Protein AF-A0A4Q2UGM0-F1 (afdb_monomer_lite)

Secondary structure (DSSP, 8-state):
-------------------------HHHHTT-EEEEEEES--SS--EEEEEE-TTS--SS-EEEEEEEE-SS-EEEEEEEE-TTSBEEEEEEEE------HHHHHHHHHHHHHHHTEEEEEEEETTEEEEEE-SSS-EEEEEEEP-

Radius of gyration: 23.68 Å; chains: 1; bounding box: 60×32×88 Å

Structure (mmCIF, N/CA/C/O backbone):
data_AF-A0A4Q2UGM0-F1
#
_entry.id   AF-A0A4Q2UGM0-F1
#
loop_
_atom_site.group_PDB
_atom_site.id
_atom_site.type_symbol
_atom_site.label_atom_id
_atom_site.label_alt_id
_atom_site.label_comp_id
_atom_site.label_asym_id
_atom_site.label_entity_id
_atom_site.label_seq_id
_atom_site.pdbx_PDB_ins_code
_atom_site.Cartn_x
_atom_site.Cartn_y
_atom_site.Cartn_z
_atom_site.occupancy
_atom_site.B_iso_or_equiv
_atom_site.auth_seq_id
_atom_site.auth_comp_id
_atom_site.auth_asym_id
_atom_site.auth_atom_id
_atom_site.pdbx_PDB_model_num
ATOM 1 N N . MET A 1 1 ? 45.844 12.290 -67.653 1.00 37.69 1 MET A N 1
ATOM 2 C CA . MET A 1 1 ? 46.797 12.687 -66.586 1.00 37.69 1 MET A CA 1
ATOM 3 C C . MET A 1 1 ? 46.709 14.208 -66.481 1.00 37.69 1 MET A C 1
ATOM 5 O O . MET A 1 1 ? 46.973 14.836 -67.486 1.00 37.69 1 MET A O 1
ATOM 9 N N . LYS A 1 2 ? 46.269 14.891 -65.424 1.00 39.38 2 LYS A N 1
ATOM 10 C CA . LYS A 1 2 ? 46.103 14.608 -63.992 1.00 39.38 2 LYS A CA 1
ATOM 11 C C . LYS A 1 2 ? 44.891 15.409 -63.478 1.00 39.38 2 LYS A C 1
ATOM 13 O O . LYS A 1 2 ? 44.642 16.511 -63.953 1.00 39.38 2 LYS A O 1
ATOM 18 N N . SER A 1 3 ? 44.169 14.815 -62.534 1.00 41.62 3 SER A N 1
ATOM 19 C CA . SER A 1 3 ? 42.956 15.318 -61.884 1.00 41.62 3 SER A CA 1
ATOM 20 C C . SER A 1 3 ? 43.205 16.537 -60.987 1.00 41.62 3 SER A C 1
ATOM 22 O O . SER A 1 3 ? 44.201 16.572 -60.268 1.00 41.62 3 SER A O 1
ATOM 24 N N . LEU A 1 4 ? 42.257 17.479 -60.967 1.00 46.62 4 LEU A N 1
ATOM 25 C CA . LEU A 1 4 ? 42.099 18.491 -59.918 1.00 46.62 4 LEU A CA 1
ATOM 26 C C . LEU A 1 4 ? 41.015 17.998 -58.947 1.00 46.62 4 LEU A C 1
ATOM 28 O O . LEU A 1 4 ? 39.866 17.804 -59.339 1.00 46.62 4 LEU A O 1
ATOM 32 N N . LEU A 1 5 ? 41.427 17.718 -57.708 1.00 46.22 5 LEU A N 1
ATOM 33 C CA . LEU A 1 5 ? 40.583 17.233 -56.616 1.00 46.22 5 LEU A CA 1
ATOM 34 C C . LEU A 1 5 ? 39.604 18.322 -56.146 1.00 46.22 5 LEU A C 1
ATOM 36 O O . LEU A 1 5 ? 40.033 19.376 -55.681 1.00 46.22 5 LEU A O 1
ATOM 40 N N . LEU A 1 6 ? 38.304 18.013 -56.160 1.00 48.84 6 LEU A N 1
ATOM 41 C CA . LEU A 1 6 ? 37.349 18.568 -55.200 1.00 48.84 6 LEU A CA 1
ATOM 42 C C . LEU A 1 6 ? 37.514 17.817 -53.871 1.00 48.84 6 LEU A C 1
ATOM 44 O O . LEU A 1 6 ? 37.379 16.596 -53.836 1.00 48.84 6 LEU A O 1
ATOM 48 N N . LEU A 1 7 ? 37.770 18.540 -52.782 1.00 49.09 7 LEU A N 1
ATOM 49 C CA . LEU A 1 7 ? 37.767 18.010 -51.416 1.00 49.09 7 LEU A CA 1
ATOM 50 C C . LEU A 1 7 ? 36.718 18.763 -50.596 1.00 49.09 7 LEU A C 1
ATOM 52 O O . LEU A 1 7 ? 36.998 19.705 -49.862 1.00 49.09 7 LEU A O 1
ATOM 56 N N . SER A 1 8 ? 35.474 18.333 -50.772 1.00 54.38 8 SER A N 1
ATOM 57 C CA . SER A 1 8 ? 34.375 18.547 -49.840 1.00 54.38 8 SER A CA 1
ATOM 58 C C . SER A 1 8 ? 34.411 17.428 -48.798 1.00 54.38 8 SER A C 1
ATOM 60 O O . SER A 1 8 ? 34.122 16.281 -49.140 1.00 54.38 8 SER A O 1
ATOM 62 N N . LEU A 1 9 ? 34.755 17.729 -47.544 1.00 49.31 9 LEU A N 1
ATOM 63 C CA . LEU A 1 9 ? 34.504 16.800 -46.440 1.00 49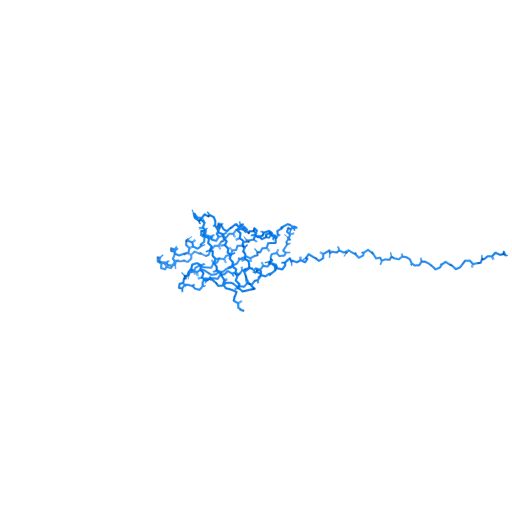.31 9 LEU A CA 1
ATOM 64 C C . LEU A 1 9 ? 34.292 17.548 -45.116 1.00 49.31 9 LEU A C 1
ATOM 66 O O . LEU A 1 9 ? 35.166 17.653 -44.262 1.00 49.31 9 LEU A O 1
ATOM 70 N N . THR A 1 10 ? 33.085 18.083 -44.967 1.00 56.53 10 THR A N 1
ATOM 71 C CA . THR A 1 10 ? 32.459 18.398 -43.683 1.00 56.53 10 THR A CA 1
ATOM 72 C C . THR A 1 10 ? 32.172 17.084 -42.953 1.00 56.53 10 THR A C 1
ATOM 74 O O . THR A 1 10 ? 31.261 16.354 -43.337 1.00 56.53 10 THR A O 1
ATOM 77 N N . TRP A 1 11 ? 32.946 16.758 -41.914 1.00 53.75 11 TRP A N 1
ATOM 78 C CA . TRP A 1 11 ? 32.682 15.601 -41.052 1.00 53.75 11 TRP A CA 1
ATOM 79 C C . TRP A 1 11 ? 32.391 16.016 -39.604 1.00 53.75 11 TRP A C 1
ATOM 81 O O . TRP A 1 11 ? 33.265 16.458 -38.868 1.00 53.75 11 TRP A O 1
ATOM 91 N N . LEU A 1 12 ? 31.111 15.835 -39.268 1.00 49.34 12 LEU A N 1
ATOM 92 C CA . LEU A 1 12 ? 30.528 15.406 -37.996 1.00 49.34 12 LEU A CA 1
ATOM 93 C C . LEU A 1 12 ? 30.892 16.152 -36.699 1.00 49.34 12 LEU A C 1
ATOM 95 O O . LEU A 1 12 ? 31.737 15.734 -35.913 1.00 49.34 12 LEU A O 1
ATOM 99 N N . LEU A 1 13 ? 30.048 17.136 -36.380 1.00 54.62 13 LEU A N 1
ATOM 100 C CA . LEU A 1 13 ? 29.618 17.428 -35.012 1.00 54.62 13 LEU A CA 1
ATOM 101 C C . LEU A 1 13 ? 28.430 16.516 -34.658 1.00 54.62 13 LEU A C 1
ATOM 103 O O . LEU A 1 13 ? 27.286 16.909 -34.861 1.00 54.62 13 LEU A O 1
ATOM 107 N N . ILE A 1 14 ? 28.666 15.304 -34.147 1.00 54.22 14 ILE A N 1
ATOM 108 C CA . ILE A 1 14 ? 27.614 14.528 -33.457 1.00 54.22 14 ILE A CA 1
ATOM 109 C C . ILE A 1 14 ? 28.217 13.838 -32.229 1.00 54.22 14 ILE A C 1
ATOM 111 O O . ILE A 1 14 ? 28.288 12.621 -32.127 1.00 54.22 14 ILE A O 1
ATOM 115 N N . GLY A 1 15 ? 28.667 14.650 -31.276 1.00 51.16 15 GLY A N 1
ATOM 116 C CA . GLY A 1 15 ? 28.793 14.243 -29.878 1.00 51.16 15 GLY A CA 1
ATOM 117 C C . GLY A 1 15 ? 27.492 14.551 -29.143 1.00 51.16 15 GLY A C 1
ATOM 118 O O . GLY A 1 15 ? 27.495 15.325 -28.192 1.00 51.16 15 GLY A O 1
ATOM 119 N N . ALA A 1 16 ? 26.360 14.034 -29.629 1.00 52.09 16 ALA A N 1
ATOM 120 C CA . ALA A 1 16 ? 25.137 14.045 -28.840 1.00 52.09 16 ALA A CA 1
ATOM 121 C C . ALA A 1 16 ? 25.326 13.006 -27.733 1.00 52.09 16 ALA A C 1
ATOM 123 O O . ALA A 1 16 ? 25.397 11.811 -28.017 1.00 52.09 16 ALA A O 1
ATOM 124 N N . CYS A 1 17 ? 25.451 13.460 -26.485 1.00 50.94 17 CYS A N 1
ATOM 125 C CA . CYS A 1 17 ? 25.290 12.601 -25.322 1.00 50.94 17 CYS A CA 1
ATOM 126 C C . CYS A 1 17 ? 23.979 11.829 -25.488 1.00 50.94 17 CYS A C 1
ATOM 128 O O . CYS A 1 17 ? 22.901 12.391 -25.295 1.00 50.94 17 CYS A O 1
ATOM 130 N N . GLN A 1 18 ? 24.064 10.546 -25.832 1.00 51.16 18 GLN A N 1
ATOM 131 C CA . GLN A 1 18 ? 22.976 9.610 -25.606 1.00 51.16 18 GLN A CA 1
ATOM 132 C C . GLN A 1 18 ? 22.889 9.428 -24.094 1.00 51.16 18 GLN A C 1
ATOM 134 O O . GLN A 1 18 ? 23.451 8.502 -23.516 1.00 51.16 18 GLN A O 1
ATOM 139 N N . ARG A 1 19 ? 22.238 10.382 -23.428 1.00 51.22 19 ARG A N 1
ATOM 140 C CA . ARG A 1 19 ? 21.736 10.175 -22.079 1.00 51.22 19 ARG A CA 1
ATOM 141 C C . ARG A 1 19 ? 20.636 9.138 -22.262 1.00 51.22 19 ARG A C 1
ATOM 143 O O . ARG A 1 19 ? 19.547 9.497 -22.692 1.00 51.22 19 ARG A O 1
ATOM 150 N N . GLY A 1 20 ? 20.988 7.861 -22.108 1.00 52.91 20 GLY A N 1
ATOM 151 C CA . GLY A 1 20 ? 20.047 6.759 -22.255 1.00 52.91 20 GLY A CA 1
ATOM 152 C C . GLY A 1 20 ? 18.816 7.079 -21.423 1.00 52.91 20 GLY A C 1
ATOM 153 O O . GLY A 1 20 ? 18.928 7.288 -20.215 1.00 52.91 20 GLY A O 1
ATOM 154 N N . GLU A 1 21 ? 17.669 7.229 -22.080 1.00 58.06 21 GLU A N 1
ATOM 155 C CA . GLU A 1 21 ? 16.406 7.359 -21.371 1.00 58.06 21 GLU A CA 1
ATOM 156 C C . GLU A 1 21 ? 16.225 6.064 -20.587 1.00 58.06 21 GLU A C 1
ATOM 158 O O . GLU A 1 21 ? 16.113 4.982 -21.163 1.00 58.06 21 GLU A O 1
ATOM 163 N N . HIS A 1 22 ? 16.286 6.161 -19.263 1.00 61.06 22 HIS A N 1
ATOM 164 C CA . HIS A 1 22 ? 16.051 5.027 -18.389 1.00 61.06 22 HIS A CA 1
ATOM 165 C C . HIS A 1 22 ? 14.555 4.700 -18.475 1.00 61.06 22 HIS A C 1
ATOM 167 O O . HIS A 1 22 ? 13.733 5.295 -17.778 1.00 61.06 22 HIS A O 1
ATOM 173 N N . VAL A 1 23 ? 14.180 3.821 -19.407 1.00 72.50 23 VAL A N 1
ATOM 174 C CA . VAL A 1 23 ? 12.791 3.385 -19.577 1.00 72.50 23 VAL A CA 1
ATOM 175 C C . VAL A 1 23 ? 12.431 2.512 -18.382 1.00 72.50 23 VAL A C 1
ATOM 177 O O . VAL A 1 23 ? 13.007 1.443 -18.188 1.00 72.50 23 VAL A O 1
ATOM 180 N N . LEU A 1 24 ? 11.498 2.986 -17.558 1.00 78.19 24 LEU A N 1
ATOM 181 C CA . LEU A 1 24 ? 11.041 2.253 -16.386 1.00 78.19 24 LEU A CA 1
ATOM 182 C C . LEU A 1 24 ? 10.251 1.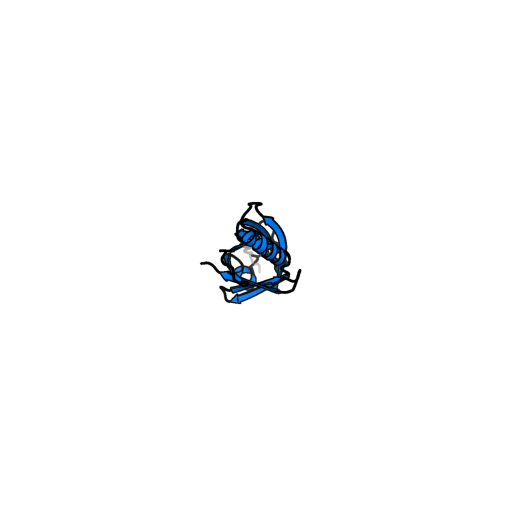010 -16.824 1.00 78.19 24 LEU A C 1
ATOM 184 O O . LEU A 1 24 ? 9.287 1.157 -17.581 1.00 78.19 24 LEU A O 1
ATOM 188 N N . PRO A 1 25 ? 10.604 -0.199 -16.355 1.00 82.62 25 PRO A N 1
ATOM 189 C CA . PRO A 1 25 ? 9.868 -1.398 -16.738 1.00 82.62 25 PRO A CA 1
ATOM 190 C C . PRO A 1 25 ? 8.409 -1.349 -16.296 1.00 82.62 25 PRO A C 1
ATOM 192 O O . PRO A 1 25 ? 8.081 -0.802 -15.243 1.00 82.62 25 PRO A O 1
ATOM 195 N N . GLU A 1 26 ? 7.528 -1.917 -17.118 1.00 85.62 26 GLU A N 1
ATOM 196 C CA . GLU A 1 26 ? 6.079 -1.733 -17.006 1.00 85.62 26 GLU A CA 1
ATOM 197 C C . GLU A 1 26 ? 5.530 -2.140 -15.630 1.00 85.62 26 GLU A C 1
ATOM 199 O O . GLU A 1 26 ? 4.768 -1.392 -15.021 1.00 85.62 26 GLU A O 1
ATOM 204 N N . ASN A 1 27 ? 5.973 -3.281 -15.096 1.00 85.38 27 ASN A N 1
ATOM 205 C CA . ASN A 1 27 ? 5.565 -3.780 -13.780 1.00 85.38 27 ASN A CA 1
ATOM 206 C C . ASN A 1 27 ? 5.912 -2.811 -12.638 1.00 85.38 27 ASN A C 1
ATOM 208 O O . ASN A 1 27 ? 5.178 -2.729 -11.655 1.00 85.38 27 ASN A O 1
ATOM 212 N N . VAL A 1 28 ? 7.005 -2.060 -12.774 1.00 90.00 28 VAL A N 1
ATOM 213 C CA . VAL A 1 28 ? 7.425 -1.050 -11.801 1.00 90.00 28 VAL A CA 1
ATOM 214 C C . VAL A 1 28 ? 6.750 0.294 -12.076 1.00 90.00 28 VAL A C 1
ATOM 216 O O . VAL A 1 28 ? 6.324 0.967 -11.143 1.00 90.00 28 VAL A O 1
ATOM 219 N N . ALA A 1 29 ? 6.572 0.675 -13.342 1.00 91.06 29 ALA A N 1
ATOM 220 C CA . ALA A 1 29 ? 5.845 1.886 -13.719 1.00 91.06 29 ALA A CA 1
ATOM 221 C C . ALA A 1 29 ? 4.388 1.859 -13.235 1.00 91.06 29 ALA A C 1
ATOM 223 O O . ALA A 1 29 ? 3.863 2.874 -12.775 1.00 91.06 29 ALA A O 1
ATOM 224 N N . GLN A 1 30 ? 3.753 0.684 -13.259 1.00 93.12 30 GLN A N 1
ATOM 225 C CA . GLN A 1 30 ? 2.386 0.496 -12.777 1.00 93.12 30 GLN A CA 1
ATOM 226 C C . GLN A 1 30 ? 2.221 0.766 -11.273 1.00 93.12 30 GLN A C 1
ATOM 228 O O . GLN A 1 30 ? 1.107 1.108 -10.865 1.00 93.12 30 GLN A O 1
ATOM 233 N N . LEU A 1 31 ? 3.295 0.686 -10.469 1.00 95.31 31 LEU A N 1
ATOM 234 C CA . L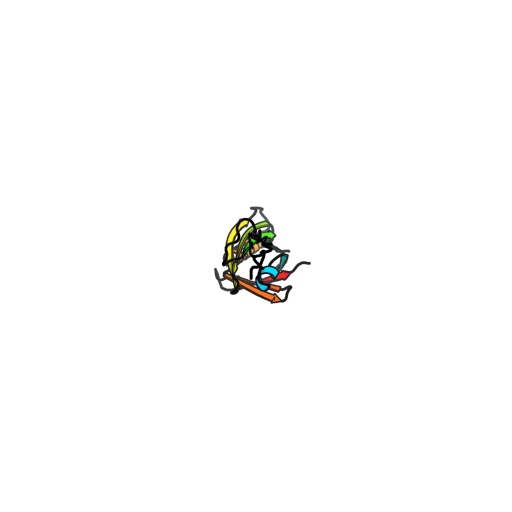EU A 1 31 ? 3.269 1.006 -9.034 1.00 95.31 31 LEU A CA 1
ATOM 235 C C . LEU A 1 31 ? 2.929 2.470 -8.760 1.00 95.31 31 LEU A C 1
ATOM 237 O O . LEU A 1 31 ? 2.369 2.774 -7.707 1.00 95.31 31 LEU A O 1
ATOM 241 N N . VAL A 1 32 ? 3.247 3.374 -9.690 1.00 95.25 32 VAL A N 1
ATOM 242 C CA . VAL A 1 32 ? 2.988 4.804 -9.519 1.00 95.25 32 VAL A CA 1
ATOM 243 C C . VAL A 1 32 ? 1.487 5.055 -9.401 1.00 95.25 32 VAL A C 1
ATOM 245 O O . VAL A 1 32 ? 0.693 4.625 -10.247 1.00 95.25 32 VAL A O 1
ATOM 248 N N . GLY A 1 33 ? 1.103 5.782 -8.355 1.00 96.50 33 GLY A N 1
ATOM 249 C CA . GLY A 1 33 ? -0.278 6.171 -8.094 1.00 96.50 33 GLY A CA 1
ATOM 250 C C . GLY A 1 33 ? -0.668 6.043 -6.629 1.00 96.50 33 GLY A C 1
ATOM 251 O O . GLY A 1 33 ? 0.173 5.825 -5.755 1.00 96.50 33 GLY A O 1
ATOM 252 N N . THR A 1 34 ? -1.966 6.193 -6.389 1.00 98.19 34 THR A N 1
ATOM 253 C CA . THR A 1 34 ? -2.585 6.046 -5.073 1.00 98.19 34 THR A CA 1
ATOM 254 C C . THR A 1 34 ? -3.367 4.738 -5.020 1.00 98.19 34 THR A C 1
ATOM 256 O O . THR A 1 34 ? -4.003 4.319 -5.987 1.00 98.19 34 THR A O 1
ATOM 259 N N . TRP A 1 35 ? -3.280 4.083 -3.873 1.00 98.38 35 TRP A N 1
ATOM 260 C CA . TRP A 1 35 ? -3.753 2.737 -3.626 1.00 98.38 35 TRP A CA 1
ATOM 261 C C . TRP A 1 35 ? -4.562 2.725 -2.330 1.00 98.38 35 TRP A C 1
ATOM 263 O O . TRP A 1 35 ? -4.103 3.233 -1.311 1.00 98.38 35 TRP A O 1
ATOM 273 N N . GLN A 1 36 ? -5.755 2.146 -2.355 1.00 98.38 36 GLN A N 1
ATOM 274 C CA . GLN A 1 36 ? -6.645 1.985 -1.210 1.00 98.38 36 GLN A CA 1
ATOM 275 C C . GLN A 1 36 ? -6.531 0.557 -0.681 1.00 98.38 36 GLN A C 1
ATOM 277 O O . GLN A 1 36 ? -6.650 -0.394 -1.452 1.00 98.38 36 GLN A O 1
ATOM 282 N N . LEU A 1 37 ? -6.304 0.389 0.623 1.00 98.56 37 LEU A N 1
ATOM 283 C CA . LEU A 1 37 ? -6.231 -0.933 1.241 1.00 98.56 37 LEU A CA 1
ATOM 284 C C . LEU A 1 37 ? -7.565 -1.660 1.058 1.00 98.56 37 LEU A C 1
ATOM 286 O O . LEU A 1 37 ? -8.622 -1.116 1.384 1.00 98.56 37 LEU A O 1
ATOM 290 N N . ARG A 1 38 ? -7.480 -2.889 0.556 1.00 97.56 38 ARG A N 1
ATOM 291 C CA . ARG A 1 38 ? -8.584 -3.835 0.428 1.00 97.56 38 ARG A CA 1
ATOM 292 C C . ARG A 1 38 ? -8.473 -4.939 1.469 1.00 97.56 38 ARG A C 1
ATOM 294 O O . ARG A 1 38 ? -9.448 -5.189 2.165 1.00 97.56 38 ARG A O 1
ATOM 301 N N . GLU A 1 39 ? -7.304 -5.576 1.562 1.00 97.56 39 GLU A N 1
ATOM 302 C CA . GLU A 1 39 ? -7.046 -6.636 2.538 1.00 97.56 39 GLU A CA 1
ATOM 303 C C . GLU A 1 39 ? -5.794 -6.342 3.379 1.00 97.56 39 GLU A C 1
ATOM 305 O O . GLU A 1 39 ? -4.774 -5.938 2.814 1.00 97.56 39 GLU A O 1
ATOM 310 N N . PRO A 1 40 ? -5.835 -6.568 4.706 1.00 96.38 40 PRO A N 1
ATOM 311 C CA . PRO A 1 40 ? -7.008 -7.004 5.470 1.00 96.38 40 PRO A CA 1
ATOM 312 C C . PRO A 1 40 ? -8.116 -5.941 5.468 1.00 96.38 40 PRO A C 1
ATOM 314 O O . PRO A 1 40 ? -7.829 -4.742 5.540 1.00 96.38 40 PRO A O 1
ATOM 317 N N . ALA A 1 41 ? -9.371 -6.388 5.374 1.00 96.12 41 ALA A N 1
ATOM 318 C CA . ALA A 1 41 ? -10.527 -5.499 5.412 1.00 96.12 41 ALA A CA 1
ATOM 319 C C . ALA A 1 41 ? -10.481 -4.581 6.646 1.00 96.12 41 ALA A C 1
ATOM 321 O O . ALA A 1 41 ? -10.210 -5.013 7.768 1.00 96.12 41 ALA A O 1
ATOM 322 N N . SER A 1 42 ? -10.752 -3.296 6.430 1.00 95.00 42 SER A N 1
ATOM 323 C CA . SER A 1 42 ? -10.674 -2.261 7.456 1.00 95.00 42 SER A CA 1
ATOM 324 C C . SER A 1 42 ? -11.831 -1.278 7.297 1.00 95.00 42 SER A C 1
ATOM 326 O O . SER A 1 42 ? -12.184 -0.943 6.166 1.00 95.00 42 SER A O 1
ATOM 328 N N . PRO A 1 43 ? -12.420 -0.771 8.396 1.00 96.38 43 PRO A N 1
ATOM 329 C CA . PRO A 1 43 ? -13.381 0.328 8.321 1.00 96.38 43 PRO A CA 1
ATOM 330 C C . PRO A 1 43 ? -12.704 1.674 8.010 1.00 96.38 43 PRO A C 1
ATOM 332 O O . PRO A 1 43 ? -13.390 2.673 7.793 1.00 96.38 43 PRO A O 1
ATOM 335 N N . TYR A 1 44 ? -11.368 1.731 8.024 1.00 97.88 44 TYR A N 1
ATOM 336 C CA . TYR A 1 44 ? -10.605 2.952 7.808 1.00 97.88 44 TYR A CA 1
ATOM 337 C C . TYR A 1 44 ? -10.200 3.108 6.334 1.00 97.88 44 TYR A C 1
ATOM 339 O O . TYR A 1 44 ? -9.790 2.131 5.704 1.00 97.88 44 TYR A O 1
ATOM 347 N N . PRO A 1 45 ? -10.230 4.334 5.779 1.00 96.62 45 PRO A N 1
ATOM 348 C CA . PRO A 1 45 ? -9.811 4.606 4.405 1.00 96.62 45 PRO A CA 1
ATOM 349 C C . PRO A 1 45 ? -8.278 4.666 4.310 1.00 96.62 45 PRO A C 1
ATOM 351 O O . PRO A 1 45 ? -7.687 5.731 4.132 1.00 96.62 45 PRO A O 1
ATOM 354 N N . VAL A 1 46 ? -7.630 3.515 4.500 1.00 98.62 46 VAL A N 1
ATOM 355 C CA . VAL A 1 46 ? -6.167 3.395 4.497 1.00 98.62 46 VAL A CA 1
ATOM 356 C C . VAL A 1 46 ? -5.630 3.515 3.080 1.00 98.62 46 VAL A C 1
ATOM 358 O O . VAL A 1 46 ? -6.024 2.745 2.207 1.00 98.62 46 VAL A O 1
ATOM 361 N N . THR A 1 47 ? -4.693 4.427 2.859 1.00 98.56 47 THR A N 1
ATOM 362 C CA . THR A 1 47 ? -4.093 4.669 1.549 1.00 98.56 47 THR A CA 1
ATOM 363 C C . THR A 1 47 ? -2.588 4.453 1.551 1.00 98.56 47 THR A C 1
ATOM 365 O O . THR A 1 47 ? -1.918 4.564 2.579 1.00 98.56 47 THR A O 1
ATOM 368 N N . LEU A 1 48 ? -2.063 4.173 0.364 1.00 98.62 48 LEU A N 1
ATOM 369 C CA . LEU A 1 48 ? -0.653 4.122 0.017 1.00 98.62 48 LEU A CA 1
ATOM 370 C C . LEU A 1 48 ? -0.467 4.855 -1.310 1.00 98.62 48 LEU A C 1
ATOM 372 O O . LEU A 1 48 ? -1.098 4.516 -2.301 1.00 98.62 48 LEU A O 1
ATOM 376 N N . GLN A 1 49 ? 0.406 5.845 -1.348 1.00 98.56 49 GLN A N 1
ATOM 377 C CA . GLN A 1 49 ? 0.807 6.546 -2.554 1.00 98.56 49 GLN A CA 1
ATOM 378 C C . GLN A 1 49 ? 2.273 6.244 -2.836 1.00 98.56 49 GLN A C 1
ATOM 380 O O . GLN A 1 49 ? 3.114 6.331 -1.940 1.00 98.56 49 GLN A O 1
ATOM 385 N N . LEU A 1 50 ? 2.566 5.906 -4.089 1.00 97.50 50 LEU A N 1
ATOM 386 C CA . LEU A 1 50 ? 3.915 5.700 -4.599 1.00 97.50 50 LEU A CA 1
ATOM 387 C C . LEU A 1 50 ? 4.164 6.698 -5.730 1.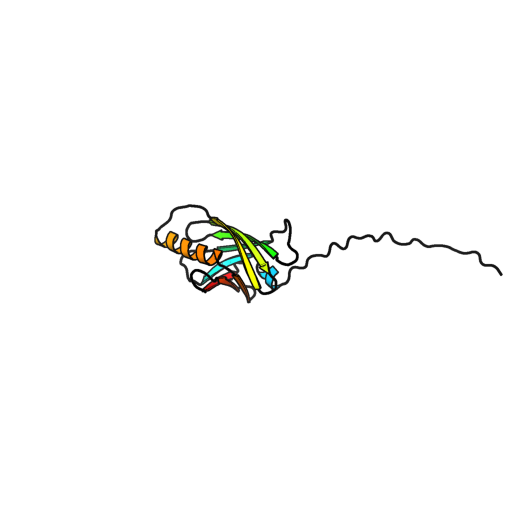00 97.50 50 LEU A C 1
ATOM 389 O O . LEU A 1 50 ? 3.467 6.692 -6.747 1.00 97.50 50 LEU A O 1
ATOM 393 N N . ALA A 1 51 ? 5.160 7.557 -5.549 1.00 96.19 51 ALA A N 1
ATOM 394 C CA . ALA A 1 51 ? 5.648 8.490 -6.560 1.00 96.19 51 ALA A CA 1
ATOM 395 C C . ALA A 1 51 ? 7.137 8.231 -6.802 1.00 96.19 51 ALA A C 1
ATOM 397 O O . ALA A 1 51 ? 7.856 7.932 -5.856 1.00 96.19 51 ALA A O 1
ATOM 398 N N . LEU A 1 52 ? 7.613 8.337 -8.043 1.00 93.69 52 LEU A N 1
ATOM 399 C CA . LEU A 1 52 ? 9.030 8.111 -8.349 1.00 93.69 52 LEU A CA 1
ATOM 400 C C . LEU A 1 52 ? 9.920 9.123 -7.612 1.00 93.69 52 LEU A C 1
ATOM 402 O O . LEU A 1 52 ? 9.674 10.328 -7.674 1.00 93.69 52 LEU A O 1
ATOM 406 N N . ASP A 1 53 ? 10.970 8.638 -6.948 1.00 91.94 53 ASP A N 1
ATOM 407 C CA . ASP A 1 53 ? 12.027 9.485 -6.381 1.00 91.94 53 ASP A CA 1
ATOM 408 C C . ASP A 1 53 ? 13.133 9.681 -7.43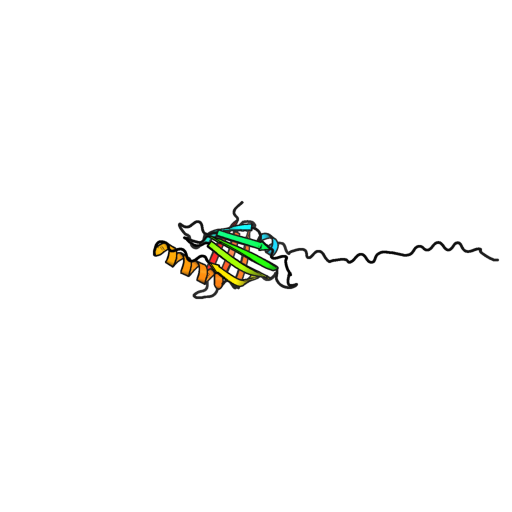3 1.00 91.94 53 ASP A C 1
ATOM 410 O O . ASP A 1 53 ? 14.112 8.943 -7.503 1.00 91.94 53 ASP A O 1
ATOM 414 N N . THR A 1 54 ? 12.972 10.671 -8.312 1.00 84.44 54 THR A N 1
ATOM 415 C CA . THR A 1 54 ? 13.889 10.890 -9.446 1.00 84.44 54 THR A CA 1
ATOM 416 C C . THR A 1 54 ? 15.175 11.628 -9.068 1.00 84.44 54 THR A C 1
ATOM 418 O O . THR A 1 54 ? 15.947 11.992 -9.955 1.00 84.44 54 THR A O 1
ATOM 421 N N . ALA A 1 55 ? 15.406 11.911 -7.780 1.00 81.25 55 ALA A N 1
ATOM 422 C CA . ALA A 1 55 ? 16.505 12.772 -7.358 1.00 81.25 55 ALA A CA 1
ATOM 423 C C . ALA A 1 55 ? 17.885 12.146 -7.623 1.00 81.25 55 ALA A C 1
ATOM 425 O O . ALA A 1 55 ? 18.806 12.894 -7.930 1.00 81.25 55 ALA A O 1
ATOM 426 N N . ASN A 1 56 ? 18.016 10.811 -7.536 1.00 65.31 56 ASN A N 1
ATOM 427 C CA . ASN A 1 56 ? 19.213 10.023 -7.878 1.00 65.31 56 ASN A CA 1
ATOM 428 C C . ASN A 1 56 ? 18.821 8.534 -8.066 1.00 65.31 56 ASN A C 1
ATOM 430 O O . ASN A 1 56 ? 18.881 7.784 -7.088 1.00 65.31 56 ASN A O 1
ATOM 434 N N . PRO A 1 57 ? 18.358 8.090 -9.250 1.00 65.88 57 PRO A N 1
ATOM 435 C CA . PRO A 1 57 ? 17.901 6.712 -9.426 1.00 65.88 57 PRO A CA 1
ATOM 436 C C . PRO A 1 57 ? 19.096 5.740 -9.388 1.00 65.88 57 PRO A C 1
ATOM 438 O O . PRO A 1 57 ? 20.043 5.931 -10.149 1.00 65.88 57 PRO A O 1
ATOM 441 N N . PRO A 1 58 ? 19.091 4.719 -8.515 1.00 66.69 58 PRO A N 1
ATOM 442 C CA . PRO A 1 58 ? 19.992 3.578 -8.640 1.00 66.69 58 PRO A CA 1
ATOM 443 C C . PRO A 1 58 ? 19.714 2.819 -9.944 1.00 66.69 58 PRO A C 1
ATOM 445 O O . PRO A 1 58 ? 18.564 2.751 -10.373 1.00 66.69 58 PRO A O 1
ATOM 448 N N . ASP A 1 59 ? 20.738 2.198 -10.528 1.00 70.50 59 ASP A N 1
ATOM 449 C CA . ASP A 1 59 ? 20.584 1.455 -11.789 1.00 70.50 59 ASP A CA 1
ATOM 450 C C . ASP A 1 59 ? 19.730 0.176 -11.616 1.00 70.50 59 ASP A C 1
ATOM 452 O O . ASP A 1 59 ? 18.967 -0.197 -12.506 1.00 70.50 59 ASP A O 1
ATOM 456 N N . ASP A 1 60 ? 19.793 -0.462 -10.437 1.00 79.31 60 ASP A N 1
ATOM 457 C CA . ASP A 1 60 ? 19.203 -1.792 -10.194 1.00 79.31 60 ASP A CA 1
ATOM 458 C C . ASP A 1 60 ? 17.864 -1.774 -9.435 1.00 79.31 60 ASP A C 1
ATOM 460 O O . ASP A 1 60 ? 17.165 -2.789 -9.358 1.00 79.31 60 ASP A O 1
ATOM 464 N N . VAL A 1 61 ? 17.491 -0.634 -8.846 1.00 87.75 61 VAL A N 1
ATOM 465 C CA . VAL A 1 61 ? 16.234 -0.485 -8.099 1.00 87.75 61 VAL A CA 1
ATOM 466 C C . VAL A 1 61 ? 15.574 0.846 -8.412 1.00 87.75 61 VAL A C 1
ATOM 468 O O . VAL A 1 61 ? 16.222 1.882 -8.489 1.00 87.75 61 VAL A O 1
ATOM 471 N N . THR A 1 62 ? 14.252 0.838 -8.523 1.00 91.69 62 THR A N 1
ATOM 472 C CA . THR A 1 62 ? 13.455 2.051 -8.687 1.00 91.69 62 THR A CA 1
ATOM 473 C C . THR A 1 62 ? 13.029 2.577 -7.321 1.00 91.69 62 THR A C 1
ATOM 475 O O . THR A 1 62 ? 12.300 1.880 -6.607 1.00 91.69 62 THR A O 1
ATOM 478 N N . PRO A 1 63 ? 13.457 3.787 -6.933 1.00 93.50 63 PRO A N 1
ATOM 479 C CA . PRO A 1 63 ? 13.089 4.382 -5.664 1.00 93.50 63 PRO A CA 1
ATOM 480 C C . PRO A 1 63 ? 11.750 5.124 -5.778 1.00 93.50 63 PRO A C 1
ATOM 482 O O . PRO A 1 63 ? 11.435 5.761 -6.787 1.00 93.50 63 PRO A O 1
ATOM 485 N N . PHE A 1 64 ? 10.978 5.075 -4.700 1.00 95.44 64 PHE A N 1
ATOM 486 C CA . PHE A 1 64 ? 9.696 5.743 -4.556 1.00 95.44 64 PHE A CA 1
ATOM 487 C C . PHE A 1 64 ? 9.680 6.596 -3.292 1.00 95.44 64 PHE A C 1
ATOM 489 O O . PHE A 1 64 ? 10.060 6.143 -2.208 1.00 95.44 64 PHE A O 1
ATOM 496 N N . LEU A 1 65 ? 9.162 7.813 -3.425 1.00 96.81 65 LEU A N 1
ATOM 497 C CA . LEU A 1 65 ? 8.575 8.539 -2.313 1.00 96.81 65 LEU A CA 1
ATOM 498 C C . LEU A 1 65 ? 7.238 7.881 -1.988 1.00 96.81 65 LEU A C 1
ATOM 500 O O . LEU A 1 65 ? 6.374 7.723 -2.854 1.00 96.81 65 LEU A O 1
ATOM 504 N N . THR A 1 66 ? 7.085 7.506 -0.727 1.00 97.94 66 THR A N 1
ATOM 505 C CA . THR A 1 66 ? 5.894 6.827 -0.236 1.00 97.94 66 THR A CA 1
ATOM 506 C C . THR A 1 66 ? 5.158 7.732 0.732 1.00 97.94 66 THR A C 1
ATOM 508 O O . THR A 1 66 ? 5.784 8.368 1.578 1.00 97.94 66 THR A O 1
ATOM 511 N N . SER A 1 67 ? 3.836 7.777 0.650 1.00 98.62 67 SER A N 1
ATOM 512 C CA . SER A 1 67 ? 2.995 8.472 1.625 1.00 98.62 67 SER A CA 1
ATOM 513 C C . SER A 1 67 ? 1.640 7.795 1.760 1.00 98.62 67 SER A C 1
ATOM 515 O O . SER A 1 67 ? 1.303 6.907 0.984 1.00 98.62 67 SER A O 1
ATOM 517 N N . GLY A 1 68 ? 0.851 8.188 2.751 1.00 98.38 68 GLY A N 1
ATOM 518 C CA . GLY A 1 68 ? -0.515 7.701 2.862 1.00 98.38 68 GLY A CA 1
ATOM 519 C C . GLY A 1 68 ? -1.188 8.080 4.167 1.00 98.38 68 GLY A C 1
ATOM 520 O O . GLY A 1 68 ? -0.642 8.814 4.997 1.00 98.38 68 GLY A O 1
ATOM 521 N N . LYS A 1 69 ? -2.400 7.561 4.334 1.00 98.25 69 LYS A N 1
ATOM 522 C CA . LYS A 1 69 ? -3.202 7.667 5.549 1.00 98.25 69 LYS A CA 1
ATOM 523 C C . LYS A 1 69 ? -3.466 6.267 6.091 1.00 98.25 69 LYS A C 1
ATOM 525 O O . LYS A 1 69 ? -3.728 5.355 5.320 1.00 98.25 69 LYS A O 1
ATOM 530 N N . SER A 1 70 ? -3.406 6.102 7.404 1.00 98.00 70 SER A N 1
ATOM 531 C CA . SER A 1 70 ? -3.848 4.890 8.099 1.00 98.00 70 SER A CA 1
ATOM 532 C C . SER A 1 70 ? -5.211 5.133 8.769 1.00 98.00 70 SER A C 1
ATOM 534 O O . SER A 1 70 ? -6.105 5.672 8.113 1.00 98.00 70 SER A O 1
ATOM 536 N N . ALA A 1 71 ? -5.420 4.753 10.032 1.00 97.94 71 ALA A N 1
ATOM 537 C CA . ALA A 1 71 ? -6.706 4.982 10.699 1.00 97.94 71 ALA A CA 1
ATOM 538 C C . ALA A 1 71 ? -6.879 6.445 11.148 1.00 97.94 71 ALA A C 1
ATOM 540 O O . ALA A 1 71 ? -7.893 7.088 10.874 1.00 97.94 71 ALA A O 1
ATOM 541 N N . VAL A 1 72 ? -5.851 6.977 11.795 1.00 98.31 72 VAL A N 1
ATOM 542 C CA . VAL A 1 72 ? -5.742 8.292 12.431 1.00 98.31 72 VAL A CA 1
ATOM 543 C C . VAL A 1 72 ? -4.597 9.064 11.780 1.00 98.31 72 VAL A C 1
ATOM 545 O O . VAL A 1 72 ? -4.781 10.185 11.310 1.00 98.31 72 VAL A O 1
ATOM 548 N N . ASN A 1 73 ? -3.426 8.438 11.709 1.00 98.62 73 ASN A N 1
ATOM 549 C CA . ASN A 1 73 ? -2.154 9.024 11.349 1.00 98.62 73 ASN A CA 1
ATOM 550 C C . ASN A 1 73 ? -1.890 8.974 9.849 1.00 98.62 73 ASN A C 1
ATOM 552 O O . ASN A 1 73 ? -2.245 8.019 9.146 1.00 98.62 73 ASN A O 1
ATOM 556 N N . THR A 1 74 ? -1.214 10.009 9.364 1.00 98.69 74 THR A N 1
ATOM 557 C CA . THR A 1 74 ? -0.605 10.009 8.038 1.00 98.69 74 THR A CA 1
ATOM 558 C C . THR A 1 74 ? 0.847 9.584 8.148 1.00 98.69 74 THR A C 1
ATOM 560 O O . THR A 1 74 ? 1.463 9.638 9.216 1.00 98.69 74 THR A O 1
ATOM 563 N N . TYR A 1 75 ? 1.398 9.119 7.036 1.00 98.69 75 TYR A N 1
ATOM 564 C CA . TYR A 1 75 ? 2.772 8.662 6.983 1.00 98.69 75 TYR A CA 1
ATOM 565 C C . TYR A 1 75 ? 3.460 9.096 5.699 1.00 98.69 75 TYR A C 1
ATOM 567 O O . TYR A 1 75 ? 2.827 9.391 4.684 1.00 98.69 75 TYR A O 1
ATOM 575 N N . SER A 1 76 ? 4.784 9.130 5.768 1.00 98.50 76 SER A N 1
ATOM 576 C CA . SER A 1 76 ? 5.673 9.329 4.632 1.00 98.50 76 SER A CA 1
ATOM 577 C C . SER A 1 76 ? 6.901 8.441 4.769 1.00 98.50 76 SER A C 1
ATOM 579 O O . SER A 1 76 ? 7.241 7.977 5.859 1.00 98.50 76 SER A O 1
ATOM 581 N N . GLY A 1 77 ? 7.570 8.165 3.663 1.00 96.81 77 GLY A N 1
ATOM 582 C CA . GLY A 1 77 ? 8.647 7.203 3.646 1.00 96.81 77 GLY A CA 1
ATOM 583 C C . GLY A 1 77 ? 9.329 7.084 2.301 1.00 96.81 77 GLY A C 1
ATOM 584 O O . GLY A 1 77 ? 9.120 7.884 1.387 1.00 96.81 77 GLY A O 1
ATOM 585 N N . ARG A 1 78 ? 10.166 6.058 2.214 1.00 96.44 78 ARG A N 1
ATOM 586 C CA . ARG A 1 78 ? 10.824 5.647 0.982 1.00 96.44 78 ARG A CA 1
ATOM 587 C C . ARG A 1 78 ? 10.735 4.143 0.819 1.00 96.44 78 ARG A C 1
ATOM 589 O O . ARG A 1 78 ? 11.037 3.396 1.755 1.00 96.44 78 ARG A O 1
ATOM 596 N N . MET A 1 79 ? 10.387 3.724 -0.387 1.00 96.44 79 MET A N 1
ATOM 597 C CA . MET A 1 79 ? 10.410 2.330 -0.811 1.00 96.44 79 MET A CA 1
ATOM 598 C C . MET A 1 79 ? 11.289 2.190 -2.047 1.00 96.44 79 MET A C 1
ATOM 600 O O . MET A 1 79 ? 11.434 3.142 -2.807 1.00 96.44 79 MET A O 1
ATOM 604 N N . SER A 1 80 ? 11.859 1.013 -2.260 1.00 94.88 80 SER A N 1
ATOM 605 C CA . SER A 1 80 ? 12.569 0.695 -3.500 1.00 94.88 80 SER A CA 1
ATOM 606 C C . SER A 1 80 ? 12.047 -0.619 -4.051 1.00 94.88 80 SER A C 1
ATOM 608 O O . SER A 1 80 ? 11.871 -1.562 -3.281 1.00 94.88 80 SER A O 1
ATOM 610 N N . ALA A 1 81 ? 11.808 -0.675 -5.358 1.00 94.88 81 ALA A N 1
ATOM 611 C CA . ALA A 1 81 ? 11.354 -1.870 -6.058 1.00 94.88 81 ALA A CA 1
ATOM 612 C C . ALA A 1 81 ? 12.398 -2.328 -7.077 1.00 94.88 81 ALA A C 1
ATOM 614 O O . ALA A 1 81 ? 12.960 -1.502 -7.795 1.00 94.88 81 ALA A O 1
ATOM 615 N N . ALA A 1 82 ? 12.631 -3.632 -7.167 1.00 92.38 82 ALA A N 1
ATOM 616 C CA . ALA A 1 82 ? 13.461 -4.233 -8.204 1.00 92.38 82 ALA A CA 1
ATOM 617 C C . ALA A 1 82 ? 12.596 -4.956 -9.246 1.00 92.38 82 ALA A C 1
ATOM 619 O O . ALA A 1 82 ? 11.427 -5.274 -9.013 1.00 92.38 82 ALA A O 1
ATOM 620 N N . LEU A 1 83 ? 13.183 -5.239 -10.409 1.00 89.62 83 LEU A N 1
ATOM 621 C CA . LEU A 1 83 ? 12.474 -5.852 -11.540 1.00 89.62 83 LEU A CA 1
ATOM 622 C C . LEU A 1 83 ? 11.972 -7.271 -11.260 1.00 89.62 83 LEU A C 1
ATOM 624 O O . LEU A 1 83 ? 10.979 -7.696 -11.844 1.00 89.62 83 LEU A O 1
ATOM 628 N N . ASP A 1 84 ? 12.627 -7.981 -10.346 1.00 91.38 84 ASP A N 1
ATOM 629 C CA . ASP A 1 84 ? 12.299 -9.348 -9.929 1.00 91.38 84 ASP A CA 1
ATOM 630 C C . ASP A 1 84 ? 11.117 -9.436 -8.936 1.00 91.38 84 ASP A C 1
ATOM 632 O O . ASP A 1 84 ? 10.741 -10.527 -8.476 1.00 91.38 84 ASP A O 1
ATOM 636 N N . GLY A 1 85 ? 10.514 -8.292 -8.602 1.00 94.19 85 GLY A N 1
ATOM 637 C CA . GLY A 1 85 ? 9.416 -8.182 -7.651 1.00 94.19 85 GLY A CA 1
ATOM 638 C C . GLY A 1 85 ? 9.863 -7.911 -6.216 1.00 94.19 85 GLY A C 1
ATOM 639 O O . GLY A 1 85 ? 9.009 -7.834 -5.335 1.00 94.19 85 GLY A O 1
ATOM 640 N N . MET A 1 86 ? 11.159 -7.773 -5.925 1.00 95.44 86 MET A N 1
ATOM 641 C CA . MET A 1 86 ? 11.605 -7.348 -4.596 1.00 95.44 86 MET A CA 1
ATOM 642 C C . MET A 1 86 ? 11.098 -5.934 -4.299 1.00 95.44 86 MET A C 1
ATOM 644 O O . MET A 1 86 ? 11.143 -5.053 -5.157 1.00 95.44 86 MET A O 1
ATOM 648 N N . MET A 1 87 ? 10.639 -5.705 -3.070 1.00 96.44 87 MET A N 1
ATOM 649 C CA . MET A 1 87 ? 10.334 -4.367 -2.577 1.00 96.44 87 MET A CA 1
ATOM 650 C C . MET A 1 87 ? 10.796 -4.222 -1.141 1.00 96.44 87 MET A C 1
ATOM 652 O O . MET A 1 87 ? 10.518 -5.086 -0.319 1.00 96.44 87 MET A O 1
ATOM 656 N N . ILE A 1 88 ? 11.466 -3.116 -0.837 1.00 95.31 88 ILE A N 1
ATOM 657 C CA . ILE A 1 88 ? 11.953 -2.814 0.509 1.00 95.31 88 ILE A CA 1
ATOM 658 C C . ILE A 1 88 ? 11.421 -1.466 0.980 1.00 95.31 88 ILE A C 1
ATOM 660 O O . ILE A 1 88 ? 11.307 -0.528 0.192 1.00 95.31 88 ILE A O 1
ATOM 664 N N . VAL A 1 89 ? 11.145 -1.350 2.279 1.00 96.12 89 VAL A N 1
ATOM 665 C CA . VAL A 1 89 ? 10.842 -0.071 2.935 1.00 96.12 89 VAL A CA 1
ATOM 666 C C . VAL A 1 89 ? 12.092 0.412 3.653 1.00 96.12 89 VAL A C 1
ATOM 668 O O . VAL A 1 89 ? 12.540 -0.199 4.617 1.00 96.12 89 VAL A O 1
ATOM 671 N N . THR A 1 90 ? 12.680 1.510 3.184 1.00 91.75 90 THR A N 1
ATOM 672 C CA . THR A 1 90 ? 13.945 2.033 3.736 1.00 91.75 90 THR A CA 1
ATOM 673 C C . THR A 1 90 ? 13.718 3.035 4.861 1.00 91.75 90 THR A C 1
ATOM 675 O O . THR A 1 90 ? 14.542 3.171 5.765 1.00 91.75 90 THR A O 1
ATOM 678 N N . ARG A 1 91 ? 12.592 3.751 4.826 1.00 93.50 91 ARG A N 1
ATOM 679 C CA . ARG A 1 91 ? 12.190 4.691 5.871 1.00 93.50 91 ARG A CA 1
ATOM 680 C C . ARG A 1 91 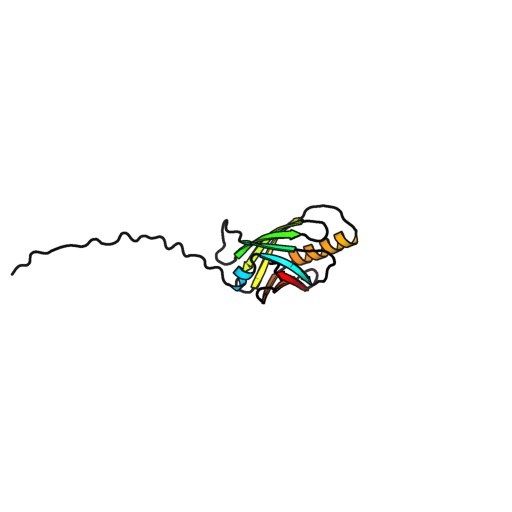? 10.677 4.782 5.926 1.00 93.50 91 ARG A C 1
ATOM 682 O O . ARG A 1 91 ? 10.039 4.867 4.882 1.00 93.50 91 ARG A O 1
ATOM 689 N N . LEU A 1 92 ? 10.135 4.849 7.137 1.00 96.62 92 LEU A N 1
ATOM 690 C CA . LEU A 1 92 ? 8.740 5.185 7.388 1.00 96.62 92 LEU A CA 1
ATOM 691 C C . LEU A 1 92 ? 8.657 6.108 8.606 1.00 96.62 92 LEU A C 1
ATOM 693 O O . LEU A 1 92 ? 9.211 5.796 9.661 1.00 96.62 92 LEU A O 1
ATOM 697 N N . SER A 1 93 ? 7.970 7.228 8.450 1.00 97.69 93 SER A N 1
ATOM 698 C CA . SER A 1 93 ? 7.703 8.222 9.485 1.00 97.69 93 SER A CA 1
ATOM 699 C C . SER A 1 93 ? 6.207 8.491 9.521 1.00 97.69 93 SER A C 1
ATOM 701 O O . SER A 1 93 ? 5.574 8.584 8.470 1.00 97.69 93 SER A O 1
ATOM 703 N N . THR A 1 94 ? 5.644 8.615 10.716 1.00 98.06 94 THR A N 1
ATOM 704 C CA . THR A 1 94 ? 4.207 8.807 10.933 1.00 98.06 94 THR A CA 1
ATOM 705 C C . THR A 1 94 ? 3.972 10.086 11.723 1.00 98.06 94 THR A C 1
ATOM 707 O O . THR A 1 94 ? 4.853 10.543 12.450 1.00 98.06 94 THR A O 1
ATOM 710 N N . THR A 1 95 ? 2.781 10.664 11.604 1.00 98.00 95 THR A N 1
ATOM 711 C CA . THR A 1 95 ? 2.291 11.584 12.635 1.00 98.00 95 THR A CA 1
ATOM 712 C C . THR A 1 95 ? 2.039 10.815 13.939 1.00 98.00 95 THR A C 1
ATOM 714 O O . THR A 1 95 ? 1.944 9.587 13.929 1.00 98.00 95 THR A O 1
ATOM 717 N N . GLU A 1 96 ? 1.937 11.531 15.058 1.00 95.75 96 GLU A N 1
ATOM 718 C CA . GLU A 1 96 ? 1.692 10.957 16.392 1.00 95.75 96 GLU A CA 1
ATOM 719 C C . GLU A 1 96 ? 0.389 11.509 16.993 1.00 95.75 96 GLU A C 1
ATOM 721 O O . GLU A 1 96 ? 0.341 12.027 18.107 1.00 95.75 96 GLU A O 1
ATOM 726 N N . MET A 1 97 ? -0.691 11.456 16.213 1.00 97.44 97 MET A N 1
ATOM 727 C CA . MET A 1 97 ? -2.033 11.804 16.669 1.00 97.44 97 MET A CA 1
ATOM 728 C C . MET A 1 97 ? -2.652 10.627 17.418 1.00 97.44 97 MET A C 1
ATOM 730 O O . MET A 1 97 ? -2.595 9.483 16.965 1.00 97.44 97 MET A O 1
ATOM 734 N N . ALA A 1 98 ? -3.282 10.924 18.551 1.00 95.75 98 ALA A N 1
ATOM 735 C CA . ALA A 1 98 ? -4.052 9.947 19.303 1.00 95.75 98 ALA A CA 1
ATOM 736 C C . ALA A 1 98 ? -5.433 9.727 18.665 1.00 95.75 98 ALA A C 1
ATOM 738 O O . ALA A 1 98 ? -6.077 10.669 18.201 1.00 95.75 98 ALA A O 1
ATOM 739 N N . GLY A 1 99 ? -5.907 8.484 18.699 1.00 96.56 99 GLY A N 1
ATOM 740 C CA . GLY A 1 99 ? -7.271 8.107 18.335 1.00 96.56 99 GLY A CA 1
ATOM 741 C C . GLY A 1 99 ? -7.855 7.090 19.311 1.00 96.56 99 GLY A C 1
ATOM 742 O O . GLY A 1 99 ? -7.357 6.925 20.425 1.00 96.56 99 GLY A O 1
ATOM 743 N N . SER A 1 100 ? -8.926 6.405 18.903 1.00 98.19 100 SER A N 1
ATOM 744 C CA . SER A 1 100 ? -9.489 5.313 19.703 1.00 98.19 100 SER A CA 1
ATOM 745 C C . SER A 1 100 ? -8.502 4.151 19.829 1.00 98.19 100 SER A C 1
ATOM 747 O O . SER A 1 100 ? -7.642 3.960 18.970 1.00 98.19 100 SER A O 1
ATOM 749 N N . THR A 1 101 ? -8.654 3.337 20.876 1.00 98.06 101 THR A N 1
ATOM 750 C CA . THR A 1 101 ? -7.821 2.143 21.090 1.00 98.06 101 THR A CA 1
ATOM 751 C C . THR A 1 101 ? -7.805 1.229 19.865 1.00 98.06 101 THR A C 1
ATOM 753 O O . THR A 1 101 ? -6.727 0.853 19.414 1.00 98.06 101 THR A O 1
ATOM 756 N N . ASP A 1 102 ? -8.970 0.958 19.273 1.00 98.00 102 ASP A N 1
ATOM 757 C CA . ASP A 1 102 ? -9.089 0.101 18.086 1.00 98.00 102 ASP A CA 1
ATOM 758 C C . ASP A 1 102 ? -8.339 0.676 16.877 1.00 98.00 102 ASP A C 1
ATOM 760 O O . ASP A 1 102 ? -7.651 -0.053 16.162 1.00 98.00 102 ASP A O 1
ATOM 764 N N . ALA A 1 103 ? -8.418 1.995 16.673 1.00 98.19 103 ALA A N 1
ATOM 765 C CA . ALA A 1 103 ? -7.736 2.662 15.572 1.00 98.19 103 ALA A CA 1
ATOM 766 C C . ALA A 1 103 ? -6.213 2.615 15.753 1.00 98.19 103 ALA A C 1
ATOM 768 O O . ALA A 1 103 ? -5.493 2.274 14.817 1.00 98.19 103 ALA A O 1
ATOM 769 N N . MET A 1 104 ? -5.725 2.882 16.967 1.00 98.31 104 MET A N 1
ATOM 770 C CA . MET A 1 104 ? -4.294 2.819 17.274 1.00 98.31 104 MET A CA 1
ATOM 771 C C . MET A 1 104 ? -3.747 1.387 17.179 1.00 98.31 104 MET A C 1
ATOM 773 O O . MET A 1 104 ? -2.638 1.182 16.690 1.00 98.31 104 MET A O 1
ATOM 777 N N . GLN A 1 105 ? -4.522 0.383 17.601 1.00 97.94 105 GLN A N 1
ATOM 778 C CA . GLN A 1 105 ? -4.132 -1.022 17.475 1.00 97.94 105 GLN A CA 1
ATOM 779 C C . GLN A 1 105 ? -4.073 -1.462 16.008 1.00 97.94 105 GLN A C 1
ATOM 781 O O . GLN A 1 105 ? -3.142 -2.166 15.612 1.00 97.94 105 GLN A O 1
ATOM 786 N N . PHE A 1 106 ? -5.034 -1.028 15.189 1.00 98.06 106 PHE A N 1
ATOM 787 C CA . PHE A 1 106 ? -4.993 -1.253 13.748 1.00 98.06 106 PHE A CA 1
ATOM 788 C C . PHE A 1 106 ? -3.732 -0.641 13.119 1.00 98.06 106 PHE A C 1
ATOM 790 O O . PHE A 1 106 ? -3.061 -1.300 12.323 1.00 98.06 106 PHE A O 1
ATOM 797 N N . GLU A 1 107 ? -3.389 0.597 13.479 1.00 97.81 107 GLU A N 1
ATOM 798 C CA . GLU A 1 107 ? -2.200 1.278 12.958 1.00 97.81 107 GLU A CA 1
ATOM 799 C C . GLU A 1 107 ? -0.899 0.572 13.301 1.00 97.81 107 GLU A C 1
ATOM 801 O O . GLU A 1 107 ? -0.052 0.423 12.421 1.00 97.81 107 GLU A O 1
ATOM 806 N N . ASP A 1 108 ? -0.742 0.112 14.544 1.00 96.94 108 ASP A N 1
ATOM 807 C CA . ASP A 1 108 ? 0.456 -0.621 14.957 1.00 96.94 108 ASP A CA 1
ATOM 808 C C . ASP A 1 108 ? 0.671 -1.856 14.071 1.00 96.94 108 ASP A C 1
ATOM 810 O O . ASP A 1 108 ? 1.753 -2.058 13.513 1.00 96.94 108 ASP A O 1
ATOM 814 N N . VAL A 1 109 ? -0.395 -2.629 13.837 1.00 97.12 109 VAL A N 1
ATOM 815 C CA . VAL A 1 109 ? -0.356 -3.805 12.957 1.00 97.12 109 VAL A CA 1
ATOM 816 C C . VAL A 1 109 ? -0.065 -3.407 11.510 1.00 97.12 109 VAL A C 1
ATOM 818 O O . VAL A 1 109 ? 0.832 -3.980 10.885 1.00 97.12 109 VAL A O 1
ATOM 821 N N . TYR A 1 110 ? -0.782 -2.418 10.971 1.00 98.12 110 TYR A N 1
ATOM 822 C CA . TYR A 1 110 ? -0.603 -1.960 9.594 1.00 98.12 110 TYR A CA 1
ATOM 823 C C . TYR A 1 110 ? 0.828 -1.475 9.339 1.00 98.12 110 TYR A C 1
ATOM 825 O O . TYR A 1 110 ? 1.472 -1.920 8.389 1.00 98.12 110 TYR A O 1
ATOM 833 N N . PHE A 1 111 ? 1.364 -0.613 10.205 1.00 97.81 111 PHE A N 1
ATOM 834 C CA . PHE A 1 111 ? 2.711 -0.078 10.045 1.00 97.81 111 PHE A CA 1
ATOM 835 C C . PHE A 1 111 ? 3.789 -1.128 10.275 1.00 97.81 111 PHE A C 1
ATOM 837 O O . PHE A 1 111 ? 4.818 -1.083 9.600 1.00 97.81 111 PHE A O 1
ATOM 844 N N . LYS A 1 112 ? 3.580 -2.084 11.184 1.00 97.44 112 LYS A N 1
ATOM 845 C CA . LYS A 1 112 ? 4.505 -3.206 11.366 1.00 97.44 112 LYS A CA 1
ATOM 846 C C . LYS A 1 112 ? 4.598 -4.061 10.104 1.00 97.44 112 LYS A C 1
ATOM 848 O O . LYS A 1 112 ? 5.709 -4.352 9.671 1.00 97.44 112 LYS A O 1
ATOM 853 N N . ASN A 1 113 ? 3.458 -4.384 9.495 1.00 97.81 113 ASN A N 1
ATOM 854 C CA . ASN A 1 113 ? 3.393 -5.153 8.252 1.00 97.81 113 ASN A CA 1
ATOM 855 C C . ASN A 1 113 ? 3.965 -4.364 7.066 1.00 97.81 113 ASN A C 1
ATOM 857 O O . ASN A 1 113 ? 4.733 -4.902 6.276 1.00 97.81 113 ASN A O 1
ATOM 861 N N . LEU A 1 114 ? 3.649 -3.068 6.954 1.00 97.94 114 LEU A N 1
ATOM 862 C CA . LEU A 1 114 ? 4.186 -2.221 5.888 1.00 97.94 114 LEU A CA 1
ATOM 863 C C . LEU A 1 114 ? 5.716 -2.111 5.983 1.00 97.94 114 LEU A C 1
ATOM 865 O O . LEU A 1 114 ? 6.401 -2.250 4.976 1.00 97.94 114 LEU A O 1
ATOM 869 N N . LYS A 1 115 ? 6.271 -1.923 7.189 1.00 97.25 115 LYS A N 1
ATOM 870 C CA . LYS A 1 115 ? 7.728 -1.864 7.420 1.00 97.25 115 LYS A CA 1
ATOM 871 C C . LYS A 1 115 ? 8.451 -3.170 7.079 1.00 97.25 115 LYS A C 1
ATOM 873 O O . LYS A 1 115 ? 9.658 -3.135 6.861 1.00 97.25 115 LYS A O 1
ATOM 878 N N . SER A 1 116 ? 7.750 -4.301 7.056 1.00 97.56 116 SER A N 1
ATOM 879 C CA . SER A 1 116 ? 8.322 -5.626 6.801 1.00 97.56 116 SER A CA 1
ATOM 880 C C . SER A 1 116 ? 8.002 -6.179 5.411 1.00 97.56 116 SER A C 1
ATOM 882 O O . SER A 1 116 ? 8.195 -7.376 5.174 1.00 97.56 116 SER A O 1
ATOM 884 N N . VAL A 1 117 ? 7.535 -5.326 4.491 1.00 98.38 117 VAL A N 1
ATOM 885 C CA . VAL A 1 117 ? 7.375 -5.668 3.073 1.00 98.38 117 VAL A CA 1
ATOM 886 C C . VAL A 1 117 ? 8.721 -6.067 2.471 1.00 98.38 117 VAL A C 1
ATOM 888 O O . VAL A 1 117 ? 9.733 -5.398 2.684 1.00 98.38 117 VAL A O 1
ATOM 891 N N . VAL A 1 118 ? 8.705 -7.167 1.720 1.00 97.62 118 VAL A N 1
ATOM 892 C CA . VAL A 1 118 ? 9.877 -7.749 1.042 1.00 97.62 118 VAL A CA 1
ATOM 893 C C . VAL A 1 118 ? 9.645 -7.997 -0.449 1.00 97.62 118 VAL A C 1
ATOM 895 O O . VAL A 1 118 ? 10.596 -8.169 -1.214 1.00 97.62 118 VAL A O 1
ATOM 898 N N . ARG A 1 119 ? 8.382 -8.040 -0.886 1.00 97.56 119 ARG A N 1
ATOM 899 C CA . ARG A 1 119 ? 8.013 -8.343 -2.270 1.00 97.56 119 ARG A CA 1
ATOM 900 C C . ARG A 1 119 ? 6.739 -7.607 -2.658 1.00 97.56 119 ARG A C 1
ATOM 902 O O . ARG A 1 119 ? 5.845 -7.445 -1.829 1.00 97.56 119 ARG A O 1
ATOM 909 N N . PHE A 1 120 ? 6.637 -7.229 -3.923 1.00 97.50 120 PHE A N 1
ATOM 910 C CA . PHE A 1 120 ? 5.406 -6.746 -4.528 1.00 97.50 120 PHE A CA 1
ATOM 911 C C . PHE A 1 120 ? 4.969 -7.647 -5.684 1.00 97.50 120 PHE A C 1
ATOM 913 O O . PHE A 1 120 ? 5.774 -8.369 -6.274 1.00 97.50 120 PHE A O 1
ATOM 920 N N . ASP A 1 121 ? 3.683 -7.587 -6.000 1.00 96.62 121 ASP A N 1
ATOM 921 C CA . ASP A 1 121 ? 3.120 -8.152 -7.221 1.00 96.62 121 ASP A CA 1
ATOM 922 C C . ASP A 1 121 ? 1.985 -7.259 -7.736 1.00 96.62 121 ASP A C 1
ATOM 924 O O . ASP A 1 121 ? 1.170 -6.750 -6.956 1.00 96.62 121 ASP A O 1
ATOM 928 N N . ILE A 1 122 ? 1.935 -7.079 -9.053 1.00 92.69 122 ILE A N 1
ATOM 929 C CA . ILE A 1 122 ? 0.859 -6.387 -9.756 1.00 92.69 122 ILE A CA 1
ATOM 930 C C . ILE A 1 122 ? 0.067 -7.448 -10.513 1.00 92.69 122 ILE A C 1
ATOM 932 O O . ILE A 1 122 ? 0.399 -7.841 -11.626 1.00 92.69 122 ILE A O 1
ATOM 936 N N . THR A 1 123 ? -1.001 -7.930 -9.883 1.00 85.06 123 THR A N 1
ATOM 937 C CA . THR A 1 123 ? -1.824 -9.020 -10.445 1.00 85.06 123 THR A CA 1
ATOM 938 C C . THR A 1 123 ? -2.761 -8.544 -11.561 1.00 85.06 123 THR A C 1
ATOM 940 O O . THR A 1 123 ? -3.268 -9.342 -12.345 1.00 85.06 123 THR A O 1
ATOM 943 N N . SER A 1 124 ? -3.017 -7.236 -11.622 1.00 83.50 124 SER A N 1
ATOM 944 C CA . SER A 1 124 ? -3.702 -6.521 -12.704 1.00 83.50 124 SER A CA 1
ATOM 945 C C . SER A 1 124 ? -3.363 -5.034 -12.585 1.00 83.50 124 SER A C 1
ATOM 947 O O . SER A 1 124 ? -2.923 -4.602 -11.520 1.00 83.50 124 SER A O 1
ATOM 949 N N . THR A 1 125 ? -3.650 -4.229 -13.610 1.00 81.75 125 THR A N 1
ATOM 950 C CA . THR A 1 125 ? -3.372 -2.776 -13.611 1.00 81.75 125 THR A CA 1
ATOM 951 C C . THR A 1 125 ? -3.941 -2.015 -12.405 1.00 81.75 125 THR A C 1
ATOM 953 O O . THR A 1 125 ? -3.442 -0.940 -12.076 1.00 81.75 125 THR A O 1
ATOM 956 N N . ASN A 1 126 ? -4.938 -2.583 -11.715 1.00 93.19 126 ASN A N 1
ATOM 957 C CA . ASN A 1 126 ? -5.609 -1.977 -10.566 1.00 93.19 126 ASN A CA 1
ATOM 958 C C . ASN A 1 126 ? -5.432 -2.749 -9.244 1.00 93.19 126 ASN A C 1
ATOM 960 O O . ASN A 1 126 ? -6.124 -2.435 -8.277 1.00 93.19 126 ASN A O 1
ATOM 964 N N . ARG A 1 127 ? -4.540 -3.749 -9.167 1.00 96.81 127 ARG A N 1
ATOM 965 C CA . ARG A 1 127 ? -4.345 -4.566 -7.954 1.00 96.81 127 ARG A CA 1
ATOM 966 C C . ARG A 1 127 ? -2.873 -4.703 -7.586 1.00 96.81 127 ARG A C 1
ATOM 968 O O . ARG A 1 127 ? -2.135 -5.422 -8.258 1.00 96.81 127 ARG A O 1
ATOM 975 N N . LEU A 1 128 ? -2.504 -4.108 -6.456 1.00 98.00 128 LEU A N 1
ATOM 976 C CA . LEU A 1 128 ? -1.188 -4.244 -5.836 1.00 98.00 128 LEU A CA 1
ATOM 977 C C . LEU A 1 128 ? -1.256 -5.216 -4.659 1.00 98.00 128 LEU A C 1
ATOM 979 O O . LEU A 1 128 ? -2.142 -5.115 -3.811 1.00 98.00 128 LEU A O 1
ATOM 983 N N . ARG A 1 129 ? -0.291 -6.129 -4.587 1.00 98.38 129 ARG A N 1
ATOM 984 C CA . ARG A 1 129 ? -0.016 -6.962 -3.417 1.00 98.38 129 ARG A CA 1
ATOM 985 C C . ARG A 1 129 ? 1.351 -6.617 -2.858 1.00 98.38 129 ARG A C 1
ATOM 987 O O . ARG A 1 129 ? 2.323 -6.611 -3.607 1.00 98.38 129 ARG A O 1
ATOM 994 N N . LEU A 1 130 ? 1.428 -6.384 -1.554 1.00 98.44 130 LEU A N 1
ATOM 995 C CA . LEU A 1 130 ? 2.681 -6.254 -0.819 1.00 98.44 130 LEU A CA 1
ATOM 996 C C . LEU A 1 130 ? 2.810 -7.421 0.151 1.00 98.44 130 LEU A C 1
ATOM 998 O O . LEU A 1 130 ? 2.040 -7.528 1.104 1.00 98.44 130 LEU A O 1
ATOM 1002 N N . TYR A 1 131 ? 3.778 -8.295 -0.094 1.00 98.38 131 TYR A N 1
ATOM 1003 C CA . TYR A 1 131 ? 4.074 -9.415 0.786 1.00 98.38 131 TYR A CA 1
ATOM 1004 C C . TYR A 1 131 ? 5.053 -8.973 1.863 1.00 98.38 131 TYR A C 1
ATOM 1006 O O . TYR A 1 131 ? 6.093 -8.379 1.562 1.00 98.38 131 TYR A O 1
ATOM 1014 N N . PHE A 1 132 ? 4.737 -9.310 3.106 1.00 97.75 132 PHE A N 1
ATOM 1015 C CA . PHE A 1 132 ? 5.548 -8.988 4.271 1.00 97.75 132 PHE A CA 1
ATOM 1016 C C . PHE A 1 132 ? 5.915 -10.252 5.048 1.00 97.75 132 PHE A C 1
ATOM 1018 O O . PHE A 1 132 ? 5.206 -11.253 4.968 1.00 97.75 132 PHE A O 1
ATOM 1025 N N . GLY A 1 133 ? 7.049 -10.228 5.753 1.00 88.94 133 GLY A N 1
ATOM 1026 C CA . GLY A 1 133 ? 7.632 -11.426 6.379 1.00 88.94 133 GLY A CA 1
ATOM 1027 C C . GLY A 1 133 ? 7.619 -11.453 7.909 1.00 88.94 133 GLY A C 1
ATOM 1028 O O . GLY A 1 133 ? 7.805 -12.517 8.498 1.00 88.94 133 GLY A O 1
ATOM 1029 N N . THR A 1 134 ? 7.419 -10.311 8.573 1.00 82.19 134 THR A N 1
ATOM 1030 C CA . THR A 1 134 ? 7.469 -10.208 10.041 1.00 82.19 134 THR A CA 1
ATOM 1031 C C . THR A 1 134 ? 6.335 -9.318 10.568 1.00 82.19 134 THR A C 1
ATOM 1033 O O . THR A 1 134 ? 6.020 -8.306 9.949 1.00 82.19 134 THR A O 1
ATOM 1036 N N . PRO A 1 135 ? 5.684 -9.658 11.698 1.00 75.81 135 PRO A N 1
ATOM 1037 C CA . PRO A 1 135 ? 5.987 -10.757 12.620 1.00 75.81 135 PRO A CA 1
ATOM 1038 C C . PRO A 1 135 ? 5.506 -12.133 12.132 1.00 75.81 135 PRO A C 1
ATOM 1040 O O . PRO A 1 135 ? 5.940 -13.144 12.673 1.00 75.81 135 PRO A O 1
ATOM 1043 N N . GLN A 1 136 ? 4.630 -12.170 11.129 1.00 86.88 136 GLN A N 1
ATOM 1044 C CA . GLN A 1 136 ? 4.176 -13.376 10.443 1.00 86.88 136 GLN A CA 1
ATOM 1045 C C . GLN A 1 136 ? 4.060 -13.065 8.948 1.00 86.88 136 GLN A C 1
ATOM 1047 O O . GLN A 1 136 ? 3.722 -11.928 8.613 1.00 86.88 136 GLN A O 1
ATOM 1052 N N . PRO A 1 137 ? 4.328 -14.030 8.054 1.00 95.81 137 PRO A N 1
ATOM 1053 C CA . PRO A 1 137 ? 4.130 -13.828 6.631 1.00 95.81 137 PRO A CA 1
ATOM 1054 C C . PRO A 1 137 ? 2.678 -13.479 6.300 1.00 95.81 137 PRO A C 1
ATOM 1056 O O . PRO A 1 137 ? 1.752 -14.097 6.826 1.00 95.81 137 PRO A O 1
ATOM 1059 N N . GLY A 1 138 ? 2.478 -12.522 5.401 1.00 97.62 138 GLY A N 1
ATOM 1060 C CA . GLY A 1 138 ? 1.148 -12.119 4.963 1.00 97.62 138 GLY A CA 1
ATOM 1061 C C . GLY A 1 138 ? 1.184 -11.216 3.739 1.00 97.62 138 GLY A C 1
ATOM 1062 O O . GLY A 1 138 ? 2.236 -11.013 3.127 1.00 97.62 138 GLY A O 1
ATOM 1063 N N . VAL A 1 139 ? 0.015 -10.696 3.369 1.00 98.12 139 VAL A N 1
ATOM 1064 C CA . VAL A 1 139 ? -0.155 -9.802 2.223 1.00 98.12 139 VAL A CA 1
ATOM 1065 C C . VAL A 1 139 ? -1.025 -8.608 2.605 1.00 98.12 139 VAL A C 1
ATOM 1067 O O . VAL A 1 139 ? -2.038 -8.762 3.284 1.00 98.12 139 VAL A O 1
ATOM 1070 N N . LEU A 1 140 ? -0.610 -7.417 2.180 1.00 98.50 140 LEU A N 1
ATOM 1071 C CA . LEU A 1 140 ? -1.476 -6.247 2.079 1.00 98.50 140 LEU A CA 1
ATOM 1072 C C . LEU A 1 140 ? -1.939 -6.155 0.623 1.00 98.50 140 LEU A C 1
ATOM 1074 O O . LEU A 1 140 ? -1.103 -6.045 -0.278 1.00 98.50 140 LEU A O 1
ATOM 1078 N N . GLU A 1 141 ? -3.244 -6.222 0.377 1.00 98.44 141 GLU A N 1
ATOM 1079 C CA . GLU A 1 141 ? -3.804 -6.050 -0.965 1.00 98.44 141 GLU A CA 1
ATOM 1080 C C . GLU A 1 141 ? -4.435 -4.671 -1.101 1.00 98.44 141 GLU A C 1
ATOM 1082 O O . GLU A 1 141 ? -5.209 -4.254 -0.240 1.00 98.44 141 GLU A O 1
ATOM 1087 N N . PHE A 1 142 ? -4.160 -3.987 -2.208 1.00 98.50 142 PHE A N 1
ATOM 1088 C CA . PHE A 1 142 ? -4.674 -2.652 -2.480 1.00 98.50 142 PHE A CA 1
ATOM 1089 C C . PHE A 1 142 ? -5.353 -2.559 -3.845 1.00 98.50 142 PHE A C 1
ATOM 1091 O O . PHE A 1 142 ? -4.946 -3.213 -4.806 1.00 98.50 142 PHE A O 1
ATOM 1098 N N . ASP A 1 143 ? -6.382 -1.726 -3.923 1.00 97.75 143 ASP A N 1
ATOM 1099 C CA . ASP A 1 143 ? -7.010 -1.259 -5.157 1.00 97.75 143 ASP A CA 1
ATOM 1100 C C . ASP A 1 143 ? -6.378 0.047 -5.615 1.00 97.75 143 ASP A C 1
ATOM 1102 O O . ASP A 1 143 ? -6.176 0.946 -4.802 1.00 97.75 143 ASP A O 1
ATOM 1106 N N . LYS A 1 144 ? -6.115 0.197 -6.912 1.00 96.81 144 LYS A N 1
ATOM 1107 C CA . LYS A 1 144 ? -5.706 1.497 -7.452 1.00 96.81 144 LYS A CA 1
ATOM 1108 C C . LYS A 1 144 ? -6.888 2.464 -7.403 1.00 96.81 144 LYS A C 1
ATOM 1110 O O . LYS A 1 144 ? -7.972 2.141 -7.889 1.00 96.81 144 LYS A O 1
ATOM 1115 N N . THR A 1 145 ? -6.693 3.640 -6.818 1.00 92.94 145 THR A N 1
ATOM 1116 C CA . THR A 1 145 ? -7.687 4.718 -6.872 1.00 92.94 145 THR A CA 1
ATOM 1117 C C . THR A 1 145 ? -7.505 5.484 -8.179 1.00 92.94 145 THR A C 1
ATOM 1119 O O . THR A 1 145 ? -6.362 5.763 -8.551 1.00 92.94 145 THR A O 1
ATOM 1122 N N . GLN A 1 146 ? -8.604 5.789 -8.875 1.00 65.81 146 GLN A N 1
ATOM 1123 C CA . GLN A 1 146 ? -8.572 6.629 -10.080 1.00 65.81 146 GLN A CA 1
ATOM 1124 C C . GLN A 1 146 ? -8.094 8.050 -9.782 1.00 65.81 146 GLN A C 1
ATOM 1126 O O . GLN A 1 146 ? -8.368 8.536 -8.660 1.00 65.81 146 GLN A O 1
#

pLDDT: mean 87.1, std 17.1, range [37.69, 98.69]

Sequence (146 aa):
MKSLLLLSLTWLLIGACQRGEHVLPENVAQLVGTWQLREPASPYPVTLQLALDTANPPDDVTPFLTSGKSAVNTYSGRMSAALDGMMIVTRLSTTEMAGSTDAMQFEDVYFKNLKSVVRFDITSTNRLRLYFGTPQPGVLEFDKTQ

Foldseek 3Di:
DDDDDDDDDDDDPDPPPCPPPPDDDPFRVLLAAKWFWDPPDDPARWMKHWDFPVVPQDPFWTKTWIWIDARFKIKTFMKIAGPVFFIATPDMDIDDDDDDPVRVVRVVVVVQQVNQFTGWGPPDSFWIWTWGPPPHTDITIIGGDD

InterPro domains:
  IPR005184 Domain of unknown function DUF306, Meta/HslJ [PF03724] (43-131)
  IPR038670 HslJ-like superfamily [G3DSA:2.40.128.270] (27-145)

Organism: NCBI:txid2502893